Protein AF-A0A2D7ZUM5-F1 (afdb_monomer)

pLDDT: mean 84.5, std 18.59, range [39.97, 98.75]

Foldseek 3Di:
DDDDVVVVVVVVVVPPPPPDDDPPPPDDDDDDPPPDDPVVVQEQDWDKDWDDDPNDIWIKIKGQHNLADPVDDAAEAEFEDAAPDFLVRRCVVPVVNVVCNVPNHMYMYTGDDNSHDLPVDDDDPNVVVVGPVVVVVVVVD

Mean predicted aligned error: 13.1 Å

Structure (mmCIF, N/CA/C/O backbone):
data_AF-A0A2D7ZUM5-F1
#
_entry.id   AF-A0A2D7ZUM5-F1
#
loop_
_atom_site.group_PDB
_atom_site.id
_atom_site.type_symbol
_atom_site.label_atom_id
_atom_site.label_alt_id
_atom_site.label_comp_id
_atom_site.label_asym_id
_atom_site.label_entity_id
_atom_site.label_seq_id
_atom_site.pdbx_PDB_ins_code
_atom_site.Cartn_x
_atom_site.Cartn_y
_atom_site.Cartn_z
_atom_site.occupancy
_atom_site.B_iso_or_equiv
_atom_site.auth_seq_id
_atom_site.auth_comp_id
_atom_site.auth_asym_id
_atom_site.auth_atom_id
_atom_site.pdbx_PDB_model_num
ATOM 1 N N . MET A 1 1 ? 68.366 -6.867 21.157 1.00 50.53 1 MET A N 1
ATOM 2 C CA . MET A 1 1 ? 67.449 -7.246 20.058 1.00 50.53 1 MET A CA 1
ATOM 3 C C . MET A 1 1 ? 66.680 -5.996 19.664 1.00 50.53 1 MET A C 1
ATOM 5 O O . MET A 1 1 ? 66.014 -5.425 20.512 1.00 50.53 1 MET A O 1
ATOM 9 N N . ARG A 1 2 ? 66.899 -5.481 18.448 1.00 56.19 2 ARG A N 1
ATOM 10 C CA . ARG A 1 2 ? 66.310 -4.224 17.960 1.00 56.19 2 ARG A CA 1
ATOM 11 C C . ARG A 1 2 ? 64.978 -4.545 17.286 1.00 56.19 2 ARG A C 1
ATOM 13 O O . ARG A 1 2 ? 64.970 -5.223 16.265 1.00 56.19 2 ARG A O 1
ATOM 20 N N . THR A 1 3 ? 63.872 -4.108 17.873 1.00 55.81 3 THR A N 1
ATOM 21 C CA . THR A 1 3 ? 62.535 -4.254 17.289 1.00 55.81 3 THR A CA 1
ATOM 22 C C . THR A 1 3 ? 62.379 -3.280 16.123 1.00 55.81 3 THR A C 1
ATOM 24 O O . THR A 1 3 ? 62.614 -2.083 16.273 1.00 55.81 3 THR A O 1
ATOM 27 N N . SER A 1 4 ? 62.031 -3.806 14.949 1.00 58.97 4 SER A N 1
ATOM 28 C CA . SER A 1 4 ? 61.852 -3.028 13.718 1.00 58.97 4 SER A CA 1
ATOM 29 C C . SER A 1 4 ? 60.532 -2.236 13.766 1.00 58.97 4 SER A C 1
ATOM 31 O O . SER A 1 4 ? 59.532 -2.792 14.231 1.00 58.97 4 SER A O 1
ATOM 33 N N . PRO A 1 5 ? 60.470 -0.979 13.280 1.00 57.31 5 PRO A N 1
ATOM 34 C CA . PRO A 1 5 ? 59.270 -0.130 13.353 1.00 57.31 5 PRO A CA 1
ATOM 35 C C . PRO A 1 5 ? 58.028 -0.736 12.668 1.00 57.31 5 PRO A C 1
ATOM 37 O O . PRO A 1 5 ? 56.901 -0.436 13.058 1.00 57.31 5 PRO A O 1
ATOM 40 N N . ALA A 1 6 ? 58.220 -1.660 11.720 1.00 57.62 6 ALA A N 1
ATOM 41 C CA . ALA A 1 6 ? 57.140 -2.406 11.067 1.00 57.62 6 ALA A CA 1
ATOM 42 C C . ALA A 1 6 ? 56.411 -3.394 12.005 1.00 57.62 6 ALA A C 1
ATOM 44 O O . ALA A 1 6 ? 55.208 -3.615 11.864 1.00 57.62 6 ALA A O 1
ATOM 45 N N . VAL A 1 7 ? 57.112 -3.951 13.002 1.00 58.19 7 VAL A N 1
ATOM 46 C CA . VAL A 1 7 ? 56.513 -4.855 14.004 1.00 58.19 7 VAL A CA 1
ATOM 47 C C . VAL A 1 7 ? 55.636 -4.061 14.974 1.00 58.19 7 VAL A C 1
ATOM 49 O O . VAL A 1 7 ? 54.566 -4.521 15.359 1.00 58.19 7 VAL A O 1
ATOM 52 N N . PHE A 1 8 ? 56.047 -2.834 15.305 1.00 57.44 8 PHE A N 1
ATOM 53 C CA . PHE A 1 8 ? 55.290 -1.941 16.185 1.00 57.44 8 PHE A CA 1
ATOM 54 C C . PHE A 1 8 ? 53.990 -1.445 15.529 1.00 57.44 8 PHE A C 1
ATOM 56 O O . PHE A 1 8 ? 52.953 -1.410 16.184 1.00 57.44 8 PHE A O 1
ATOM 63 N N . CYS A 1 9 ? 54.011 -1.142 14.224 1.00 53.84 9 CYS A N 1
ATOM 64 C CA . CYS A 1 9 ? 52.798 -0.766 13.484 1.00 53.84 9 CYS A CA 1
ATOM 65 C C . CYS A 1 9 ? 51.806 -1.929 13.326 1.00 53.84 9 CYS A C 1
ATOM 67 O O . CYS A 1 9 ? 50.600 -1.710 13.373 1.00 5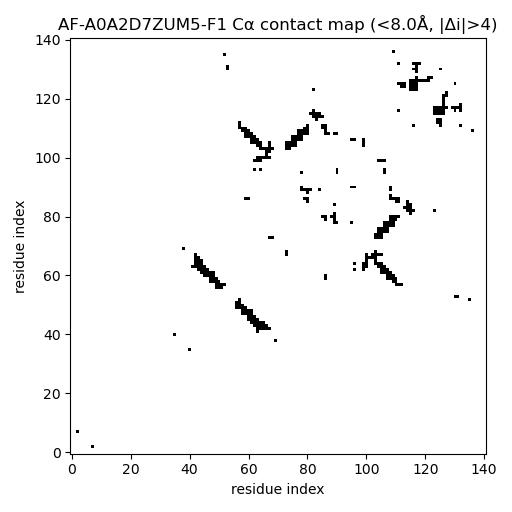3.84 9 CYS A O 1
ATOM 69 N N . SER A 1 10 ? 52.296 -3.165 13.190 1.00 56.03 10 SER A N 1
ATOM 70 C CA . SER A 1 10 ? 51.428 -4.344 13.031 1.00 56.03 10 SER A CA 1
ATOM 71 C C . SER A 1 10 ? 50.693 -4.723 14.327 1.00 56.03 10 SER A C 1
ATOM 73 O O . SER A 1 10 ? 49.582 -5.239 14.271 1.00 56.03 10 SER A O 1
ATOM 75 N N . LEU A 1 11 ? 51.272 -4.425 15.498 1.00 56.69 11 LEU A N 1
ATOM 76 C CA . LEU A 1 11 ? 50.638 -4.638 16.810 1.00 56.69 11 LEU A CA 1
ATOM 77 C C . LEU A 1 11 ? 49.586 -3.568 17.156 1.00 56.69 11 LEU A C 1
ATOM 79 O O . LEU A 1 11 ? 48.630 -3.870 17.863 1.00 56.69 11 LEU A O 1
ATOM 83 N N . LEU A 1 12 ? 49.728 -2.342 16.639 1.00 56.94 12 LEU A N 1
ATOM 84 C CA . LEU A 1 12 ? 48.775 -1.241 16.850 1.00 56.94 12 LEU A CA 1
ATOM 85 C C . LEU A 1 12 ? 47.477 -1.389 16.040 1.00 56.94 12 LEU A C 1
ATOM 87 O O . LEU A 1 12 ? 46.442 -0.879 16.454 1.00 56.94 12 LEU A O 1
ATOM 91 N N . LEU A 1 13 ? 47.509 -2.103 14.912 1.00 57.84 13 LEU A N 1
ATOM 92 C CA . LEU A 1 13 ? 46.326 -2.332 14.072 1.00 57.84 13 LEU A CA 1
ATOM 93 C C . LEU A 1 13 ? 45.446 -3.496 14.562 1.00 57.84 13 LEU A C 1
ATOM 95 O O . LEU A 1 13 ? 44.303 -3.610 14.133 1.00 57.84 13 LEU A O 1
ATOM 99 N N . LEU A 1 14 ? 45.941 -4.333 15.482 1.00 56.81 14 LEU A N 1
ATOM 100 C CA . LEU A 1 14 ? 45.185 -5.464 16.035 1.00 56.81 14 LEU A CA 1
ATOM 101 C C . LEU A 1 14 ? 44.376 -5.121 17.300 1.00 56.81 14 LEU A C 1
ATOM 103 O O . LEU A 1 14 ? 43.593 -5.949 17.754 1.00 56.81 14 LEU A O 1
ATOM 107 N N . SER A 1 15 ? 44.545 -3.931 17.885 1.00 57.78 15 SER A N 1
ATOM 108 C CA . SER A 1 15 ? 43.876 -3.540 19.139 1.00 57.78 15 SER A CA 1
ATOM 109 C C . SER A 1 15 ? 42.588 -2.730 18.947 1.00 57.78 15 SER A C 1
ATOM 111 O O . SER A 1 15 ? 41.932 -2.394 19.930 1.00 57.78 15 SER A O 1
ATOM 113 N N . MET A 1 16 ? 42.195 -2.431 17.704 1.00 60.28 16 MET A N 1
ATOM 114 C CA . MET A 1 16 ? 41.010 -1.610 17.404 1.00 60.28 16 MET A CA 1
ATOM 115 C C . MET A 1 16 ? 39.709 -2.405 17.203 1.00 60.28 16 MET A C 1
ATOM 117 O O . MET A 1 16 ? 38.664 -1.801 16.992 1.00 60.28 16 MET A O 1
ATOM 121 N N . THR A 1 17 ? 39.720 -3.736 17.309 1.00 62.38 17 THR A N 1
ATOM 122 C CA . THR A 1 17 ? 38.518 -4.569 17.090 1.00 62.38 17 THR A CA 1
ATOM 123 C C . THR A 1 17 ? 37.762 -4.949 18.368 1.00 62.38 17 THR A C 1
ATOM 125 O O . THR A 1 17 ? 36.866 -5.784 18.316 1.00 62.38 17 THR A O 1
ATOM 128 N N . LEU A 1 18 ? 38.074 -4.337 19.516 1.00 62.25 18 LEU A N 1
ATOM 129 C CA . LEU A 1 18 ? 37.433 -4.646 20.807 1.00 62.25 18 LEU A CA 1
ATOM 130 C C . LEU A 1 18 ? 36.795 -3.426 21.496 1.00 62.25 18 LEU A C 1
ATOM 132 O O . LEU A 1 18 ? 36.694 -3.391 22.718 1.00 62.25 18 LEU A O 1
ATOM 136 N N . SER A 1 19 ? 36.293 -2.446 20.736 1.00 66.12 19 SER A N 1
ATOM 137 C CA . SER A 1 19 ? 35.227 -1.568 21.256 1.00 66.12 19 SER A CA 1
ATOM 138 C C . SER A 1 19 ? 33.879 -2.274 21.121 1.00 66.12 19 SER A C 1
ATOM 140 O O . SER A 1 19 ? 33.080 -1.963 20.245 1.00 66.12 19 SER A O 1
ATOM 142 N N . GLY A 1 20 ? 33.659 -3.278 21.971 1.00 62.34 20 GLY A N 1
ATOM 143 C CA . GLY A 1 20 ? 32.319 -3.784 22.244 1.00 62.34 20 GLY A CA 1
ATOM 144 C C . GLY A 1 20 ? 31.602 -2.799 23.162 1.00 62.34 20 GLY A C 1
ATOM 145 O O . GLY A 1 20 ? 32.133 -2.442 24.214 1.00 62.34 20 GLY A O 1
ATOM 146 N N . CYS A 1 21 ? 30.421 -2.335 22.761 1.00 68.44 21 CYS A N 1
ATOM 147 C CA . CYS A 1 21 ? 29.565 -1.514 23.608 1.00 68.44 21 CYS A CA 1
ATOM 148 C C . CYS A 1 21 ? 29.188 -2.284 24.884 1.00 68.44 21 CYS A C 1
ATOM 150 O O . CYS A 1 21 ? 28.670 -3.397 24.813 1.00 68.44 21 CYS A O 1
ATOM 152 N N . VAL A 1 22 ? 29.409 -1.678 26.051 1.00 62.91 22 VAL A N 1
ATOM 153 C CA . VAL A 1 22 ? 28.662 -2.028 27.264 1.00 62.91 22 VAL A CA 1
ATOM 154 C C . VAL A 1 22 ? 27.275 -1.417 27.094 1.00 62.91 22 VAL A C 1
ATOM 156 O O . VAL A 1 22 ? 27.127 -0.199 27.162 1.00 62.91 22 VAL A O 1
ATOM 159 N N . SER A 1 23 ? 26.266 -2.248 26.832 1.00 52.62 23 SER A N 1
ATOM 160 C CA . SER A 1 23 ? 24.875 -1.851 27.044 1.00 52.62 23 SER A CA 1
ATOM 161 C C . SER A 1 23 ? 24.661 -1.772 28.547 1.00 52.62 23 SER A C 1
ATOM 163 O O . SER A 1 23 ? 24.647 -2.786 29.244 1.00 52.62 23 SER A O 1
ATOM 165 N N . GLN A 1 24 ? 24.590 -0.549 29.051 1.00 49.00 24 GLN A N 1
ATOM 166 C CA . GLN A 1 24 ? 24.202 -0.272 30.417 1.00 49.00 24 GLN A CA 1
ATOM 167 C C . GLN A 1 24 ? 22.675 -0.391 30.465 1.00 49.00 24 GLN A C 1
ATOM 169 O O . GLN A 1 24 ? 21.970 0.440 29.896 1.00 49.00 24 GLN A O 1
ATOM 174 N N . ASP A 1 25 ? 22.181 -1.471 31.070 1.00 53.66 25 ASP A N 1
ATOM 175 C CA . ASP A 1 25 ? 20.781 -1.595 31.474 1.00 53.66 25 ASP A CA 1
ATOM 176 C C . ASP A 1 25 ? 20.561 -0.623 32.640 1.00 53.66 25 ASP A C 1
ATOM 178 O O . ASP A 1 25 ? 20.673 -0.967 33.817 1.00 53.66 25 ASP A O 1
ATOM 182 N N . GLU A 1 26 ? 20.369 0.651 32.305 1.00 50.59 26 GLU A N 1
ATOM 183 C CA . GLU A 1 26 ? 19.870 1.642 33.246 1.00 50.59 26 GLU A CA 1
ATOM 184 C C . GLU A 1 26 ? 18.389 1.336 33.455 1.00 50.59 26 GLU A C 1
ATOM 186 O O . GLU A 1 26 ? 17.514 1.822 32.737 1.00 50.59 26 GLU A O 1
ATOM 191 N N . GLY A 1 27 ? 18.127 0.472 34.437 1.00 52.38 27 GLY A N 1
ATOM 192 C CA . GLY A 1 27 ? 16.794 0.212 34.946 1.00 52.38 27 GLY A CA 1
ATOM 193 C C . GLY A 1 27 ? 16.097 1.525 35.293 1.00 52.38 27 GLY A C 1
ATOM 194 O O . GLY A 1 27 ? 16.435 2.190 36.275 1.00 52.38 27 GLY A O 1
ATOM 195 N N . LEU A 1 28 ? 15.101 1.890 34.486 1.00 42.16 28 LEU A N 1
ATOM 196 C CA . LEU A 1 28 ? 14.143 2.927 34.836 1.00 42.16 28 LEU A CA 1
ATOM 197 C C . LEU A 1 28 ? 13.082 2.348 35.786 1.00 42.16 28 LEU A C 1
ATOM 199 O O . LEU A 1 28 ? 12.675 1.191 35.651 1.00 42.16 28 LEU A O 1
ATOM 203 N N . PRO A 1 29 ? 12.650 3.133 36.786 1.00 51.19 29 PRO A N 1
ATOM 204 C CA . PRO A 1 29 ? 11.873 2.634 37.904 1.00 51.19 29 PRO A CA 1
ATOM 205 C C . PRO A 1 29 ? 10.408 2.431 37.518 1.00 51.19 29 PRO A C 1
ATOM 207 O O . PRO A 1 29 ? 9.768 3.338 36.996 1.00 51.19 29 PRO A O 1
ATOM 210 N N . GLY A 1 30 ? 9.878 1.257 37.870 1.00 50.97 30 GLY A N 1
ATOM 211 C CA . GLY A 1 30 ? 8.477 1.036 38.236 1.00 50.97 30 GLY A CA 1
ATOM 212 C C . GLY A 1 30 ? 7.422 1.733 37.375 1.00 50.97 30 GLY A C 1
ATOM 213 O O . GLY A 1 30 ? 6.821 2.710 37.811 1.00 50.97 30 GLY A O 1
ATOM 214 N N . GLY A 1 31 ? 7.130 1.163 36.209 1.00 43.50 31 GLY A N 1
ATOM 215 C CA . GLY A 1 31 ? 5.849 1.325 35.527 1.00 43.50 31 GLY A CA 1
ATOM 216 C C . GLY A 1 31 ? 5.078 0.018 35.659 1.00 43.50 31 GLY A C 1
ATOM 217 O O . GLY A 1 31 ? 5.577 -1.030 35.269 1.00 43.50 31 GLY A O 1
ATOM 218 N N . THR A 1 32 ? 3.911 0.078 36.288 1.00 39.97 32 THR A N 1
ATOM 219 C CA . THR A 1 32 ? 2.933 -1.003 36.463 1.00 39.97 32 THR A CA 1
ATOM 220 C C . THR A 1 32 ? 2.912 -2.012 35.316 1.00 39.97 32 THR A C 1
ATOM 222 O O . THR A 1 32 ? 2.647 -1.640 34.177 1.00 39.97 32 THR A O 1
ATOM 225 N N . THR A 1 33 ? 3.112 -3.292 35.636 1.00 46.19 33 THR A N 1
ATOM 226 C CA . THR A 1 33 ? 2.740 -4.428 34.785 1.00 46.19 33 THR A CA 1
ATOM 227 C C . THR A 1 33 ? 1.224 -4.417 34.586 1.00 46.19 33 THR A C 1
ATOM 229 O O . THR A 1 33 ? 0.480 -5.059 35.327 1.00 46.19 33 THR A O 1
ATOM 232 N N . GLY A 1 34 ? 0.760 -3.616 33.634 1.00 52.50 34 GLY A N 1
ATOM 233 C CA . GLY A 1 34 ? -0.448 -3.924 32.896 1.00 52.50 34 GLY A CA 1
ATOM 234 C C . GLY A 1 34 ? -0.031 -4.917 31.827 1.00 52.50 34 GLY A C 1
ATOM 235 O O . GLY A 1 34 ? 0.644 -4.539 30.875 1.00 52.50 34 GLY A O 1
ATOM 236 N N . GLU A 1 35 ? -0.368 -6.189 32.010 1.00 50.88 35 GLU A N 1
ATOM 237 C CA . GLU A 1 35 ? -0.504 -7.100 30.877 1.00 50.88 35 GLU A CA 1
ATOM 238 C C . GLU A 1 35 ? -1.691 -6.575 30.061 1.00 50.88 35 GLU A C 1
ATOM 240 O O . GLU A 1 35 ? -2.827 -6.999 30.266 1.00 50.88 35 GLU A O 1
ATOM 245 N N . GLY A 1 36 ? -1.446 -5.563 29.221 1.00 55.91 36 GLY A N 1
ATOM 246 C CA . GLY A 1 36 ? -2.390 -5.184 28.178 1.00 55.91 36 GLY A CA 1
ATOM 247 C C . GLY A 1 36 ? -2.643 -6.429 27.341 1.00 55.91 36 GLY A C 1
ATOM 248 O O . GLY A 1 36 ? -1.699 -7.155 27.007 1.00 55.91 36 GLY A O 1
ATOM 249 N N . SER A 1 37 ? -3.912 -6.741 27.084 1.00 67.12 37 SER A N 1
ATOM 250 C CA . SER A 1 37 ? -4.258 -7.831 26.178 1.00 67.12 37 SER A CA 1
ATOM 251 C C . SER A 1 37 ? -3.539 -7.612 24.851 1.00 67.12 37 SER A C 1
ATOM 253 O O . SER A 1 37 ? -3.323 -6.474 24.445 1.00 67.12 37 SER A O 1
ATOM 255 N N . VAL A 1 38 ? -3.164 -8.698 24.171 1.00 66.19 38 VAL A N 1
ATOM 256 C CA . VAL A 1 38 ? -2.533 -8.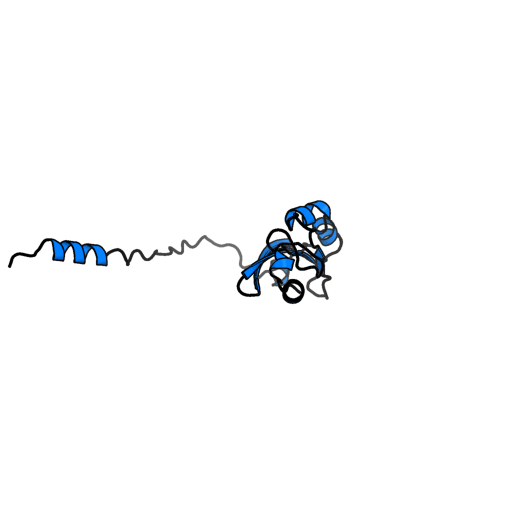638 22.839 1.00 66.19 38 VAL A CA 1
ATOM 257 C C . VAL A 1 38 ? -3.314 -7.699 21.908 1.00 66.19 38 VAL A C 1
ATOM 259 O O . VAL A 1 38 ? -2.710 -6.959 21.146 1.00 66.19 38 VAL A O 1
ATOM 262 N N . ASP A 1 39 ? -4.634 -7.648 22.070 1.00 63.59 39 ASP A N 1
ATOM 263 C CA . ASP A 1 39 ? -5.537 -6.758 21.344 1.00 63.59 39 ASP A CA 1
ATOM 264 C C . ASP A 1 39 ? -5.235 -5.257 21.552 1.00 63.59 39 ASP A C 1
ATOM 266 O O . ASP A 1 39 ? -5.194 -4.507 20.582 1.00 63.59 39 ASP A O 1
ATOM 270 N N . GLU A 1 40 ? -4.889 -4.818 22.770 1.00 67.81 40 GLU A N 1
ATOM 271 C CA . GLU A 1 40 ? -4.530 -3.412 23.043 1.00 67.81 40 GLU A CA 1
ATOM 272 C C . GLU A 1 40 ? -3.203 -3.000 22.381 1.00 67.81 40 GLU A C 1
ATOM 274 O O . GLU A 1 40 ? -2.923 -1.812 22.239 1.00 67.81 40 GLU A O 1
ATOM 279 N N . VAL A 1 41 ? -2.367 -3.966 21.981 1.00 77.44 41 VAL A N 1
ATOM 280 C CA . VAL A 1 41 ? -1.094 -3.695 21.293 1.00 77.44 41 VAL A CA 1
ATOM 281 C C . VAL A 1 41 ? -1.315 -3.388 19.813 1.00 77.44 41 VAL A C 1
ATOM 283 O O . VAL A 1 41 ? -0.513 -2.665 19.226 1.00 77.44 41 VAL A O 1
ATOM 286 N N . PHE A 1 42 ? -2.375 -3.929 19.209 1.00 81.88 42 PHE A N 1
ATOM 287 C CA . PHE A 1 42 ? -2.634 -3.800 17.775 1.00 81.88 42 PHE A CA 1
ATOM 288 C C . PHE A 1 42 ? -3.589 -2.652 17.421 1.00 81.88 42 PHE A C 1
ATOM 290 O O . PHE A 1 42 ? -3.568 -2.187 16.285 1.00 81.88 42 PHE A O 1
ATOM 297 N N . GLU A 1 43 ? -4.393 -2.165 18.364 1.00 91.44 43 GLU A N 1
ATOM 298 C CA . GLU A 1 43 ? -5.310 -1.040 18.151 1.00 91.44 43 GLU A CA 1
ATOM 299 C C . GLU A 1 43 ? -4.581 0.310 18.016 1.00 91.44 43 GLU A C 1
ATOM 301 O O . GLU A 1 43 ? -3.687 0.651 18.792 1.00 91.44 43 GLU A O 1
ATOM 306 N N . GLY A 1 44 ? -5.015 1.137 17.059 1.00 93.94 44 GLY A N 1
ATOM 307 C CA . GLY A 1 44 ? -4.506 2.502 16.884 1.00 93.94 44 GLY A CA 1
ATOM 308 C C . GLY A 1 44 ? -3.068 2.595 16.370 1.00 93.94 44 GLY A C 1
ATOM 309 O O . GLY A 1 44 ? -2.396 3.594 16.646 1.00 93.94 44 GLY A O 1
ATOM 310 N N . LEU A 1 45 ? -2.591 1.565 15.671 1.00 96.50 45 LEU A N 1
ATOM 311 C CA . LEU A 1 45 ? -1.266 1.541 15.065 1.00 96.50 45 LEU A CA 1
ATOM 312 C C . LEU A 1 45 ? -1.254 2.238 13.700 1.00 96.50 45 LEU A C 1
ATOM 314 O O . LEU A 1 45 ? -2.150 2.059 12.880 1.00 96.50 45 LEU A O 1
ATOM 318 N N . ASP A 1 46 ? -0.178 2.975 13.442 1.00 97.38 46 ASP A N 1
ATOM 319 C CA . ASP A 1 46 ? 0.132 3.591 12.151 1.00 97.38 46 ASP A CA 1
ATOM 320 C C . ASP A 1 46 ? 1.632 3.431 11.905 1.00 97.38 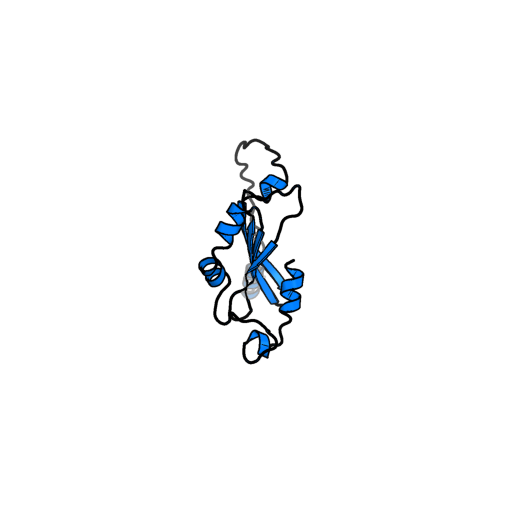46 ASP A C 1
ATOM 322 O O . ASP A 1 46 ? 2.456 3.979 12.646 1.00 97.38 46 ASP A O 1
ATOM 326 N N . TYR A 1 47 ? 1.997 2.591 10.941 1.00 97.56 47 TYR A N 1
ATOM 327 C CA . TYR A 1 47 ? 3.387 2.210 10.722 1.00 97.56 47 TYR A CA 1
ATOM 328 C C . TYR A 1 47 ? 3.666 1.833 9.271 1.00 97.56 47 TYR A C 1
ATOM 330 O O . TYR A 1 47 ? 2.765 1.580 8.472 1.00 97.56 47 TYR A O 1
ATOM 338 N N . VAL A 1 48 ? 4.955 1.800 8.936 1.00 98.50 48 VAL A N 1
ATOM 339 C CA . VAL A 1 48 ? 5.442 1.264 7.666 1.00 98.50 48 VAL A CA 1
ATOM 340 C C . VAL A 1 48 ? 5.946 -0.144 7.916 1.00 98.50 48 VAL A C 1
ATOM 342 O O . VAL A 1 48 ? 6.789 -0.346 8.789 1.00 98.50 48 VAL A O 1
ATOM 345 N N . GLU A 1 49 ? 5.445 -1.092 7.139 1.00 98.12 49 GLU A N 1
ATOM 346 C CA . GLU A 1 49 ? 5.936 -2.464 7.113 1.00 98.12 49 GLU A CA 1
ATOM 347 C C . GLU A 1 49 ? 6.715 -2.693 5.819 1.00 98.12 49 GLU A C 1
ATOM 349 O O . GLU A 1 49 ? 6.393 -2.098 4.786 1.00 98.12 49 GLU A O 1
ATOM 354 N N . CYS A 1 50 ? 7.748 -3.532 5.880 1.00 98.44 50 CYS A N 1
ATOM 355 C CA . CYS A 1 50 ? 8.573 -3.859 4.726 1.00 98.44 50 CYS A CA 1
ATOM 356 C C . CYS A 1 50 ? 8.899 -5.350 4.698 1.00 98.44 50 CYS A C 1
ATOM 358 O O . CYS A 1 50 ? 9.222 -5.958 5.717 1.00 98.44 50 CYS A O 1
ATOM 360 N N . MET A 1 51 ? 8.915 -5.932 3.503 1.00 98.06 51 MET A N 1
ATOM 361 C CA . MET A 1 51 ? 9.353 -7.308 3.290 1.00 98.06 51 MET A CA 1
ATOM 362 C C . MET A 1 51 ? 10.261 -7.425 2.073 1.00 98.06 51 MET A C 1
ATOM 364 O O . MET A 1 51 ? 10.207 -6.608 1.155 1.00 98.06 51 MET A O 1
ATOM 368 N N . ASN A 1 52 ? 11.063 -8.487 2.034 1.00 98.38 52 ASN A N 1
ATOM 369 C CA . ASN A 1 52 ? 11.741 -8.876 0.804 1.00 98.38 52 ASN A CA 1
ATOM 370 C C . ASN A 1 52 ? 10.773 -9.642 -0.101 1.00 98.38 52 ASN A C 1
ATOM 372 O O . ASN A 1 52 ? 10.303 -10.712 0.277 1.00 98.38 52 ASN A O 1
ATOM 376 N N . HIS A 1 53 ? 10.566 -9.132 -1.310 1.00 97.88 53 HIS A N 1
ATOM 377 C CA . HIS A 1 53 ? 9.826 -9.766 -2.398 1.00 97.88 53 HIS A CA 1
ATOM 378 C C . HIS A 1 53 ? 10.693 -9.728 -3.655 1.00 97.88 53 HIS A C 1
ATOM 380 O O . HIS A 1 53 ? 11.164 -8.663 -4.045 1.00 97.88 53 HIS A O 1
ATOM 386 N N . GLU A 1 54 ? 10.952 -10.882 -4.270 1.00 96.62 54 GLU A N 1
ATOM 387 C CA . GLU A 1 54 ? 11.854 -10.995 -5.435 1.00 96.62 54 GLU A CA 1
ATOM 388 C C . GLU A 1 54 ? 13.242 -10.359 -5.209 1.00 96.62 54 GLU A C 1
ATOM 390 O O . GLU A 1 54 ? 13.762 -9.636 -6.054 1.00 96.62 54 GLU A O 1
ATOM 395 N N . GLU A 1 55 ? 13.844 -10.630 -4.042 1.00 96.56 55 GLU A N 1
ATOM 396 C CA . GLU A 1 55 ? 15.158 -10.093 -3.630 1.00 96.56 55 GLU A CA 1
ATOM 397 C C . GLU A 1 55 ? 15.203 -8.554 -3.515 1.00 96.56 55 GLU A C 1
ATOM 399 O O . GLU A 1 55 ? 16.279 -7.957 -3.445 1.00 96.56 55 GLU A O 1
ATOM 404 N N . MET A 1 56 ? 14.035 -7.912 -3.455 1.00 96.81 56 MET A N 1
ATOM 405 C CA . MET A 1 56 ? 13.871 -6.472 -3.318 1.00 96.81 56 MET A CA 1
ATOM 406 C C . MET A 1 56 ? 13.049 -6.146 -2.073 1.00 96.81 56 MET A C 1
ATOM 408 O O . MET A 1 56 ? 12.011 -6.755 -1.829 1.00 96.81 56 MET A O 1
ATOM 412 N N . GLU A 1 57 ? 13.481 -5.151 -1.303 1.00 98.12 57 GLU A N 1
ATOM 413 C CA . GLU A 1 57 ? 12.678 -4.624 -0.201 1.00 98.12 57 GLU A CA 1
ATOM 414 C C . GLU A 1 57 ? 11.474 -3.850 -0.758 1.00 98.12 57 GLU A C 1
ATOM 416 O O . GLU A 1 57 ? 11.620 -2.951 -1.591 1.00 98.12 57 GLU A O 1
ATOM 421 N N . ARG A 1 58 ? 10.273 -4.223 -0.316 1.00 98.44 58 ARG A N 1
ATOM 422 C CA . ARG A 1 58 ? 8.993 -3.622 -0.695 1.00 98.44 58 ARG A CA 1
ATOM 423 C C . ARG A 1 58 ? 8.259 -3.222 0.573 1.00 98.44 58 ARG A C 1
ATOM 425 O O . ARG A 1 58 ? 8.168 -4.028 1.492 1.00 98.44 58 ARG A O 1
ATOM 432 N N . CYS A 1 59 ? 7.741 -1.998 0.605 1.00 98.69 59 CYS A N 1
ATOM 433 C CA . CYS A 1 59 ? 7.137 -1.418 1.800 1.00 98.69 59 CYS A CA 1
ATOM 434 C C . CYS A 1 59 ? 5.711 -0.922 1.548 1.00 98.69 59 CYS A C 1
ATOM 436 O O . CYS A 1 59 ? 5.324 -0.647 0.408 1.00 98.69 59 CYS A O 1
ATOM 438 N N . TRP A 1 60 ? 4.941 -0.788 2.623 1.00 98.75 60 TRP A N 1
ATOM 439 C CA . TRP A 1 60 ? 3.582 -0.252 2.614 1.00 98.75 60 TRP A CA 1
ATOM 440 C C . TRP A 1 60 ? 3.250 0.423 3.943 1.00 98.75 60 TRP A C 1
ATOM 442 O O . TRP A 1 60 ? 3.821 0.092 4.980 1.00 98.75 60 TRP A O 1
ATOM 452 N N . ASN A 1 61 ? 2.321 1.379 3.925 1.00 98.44 61 ASN A N 1
ATOM 453 C CA . ASN A 1 61 ? 1.728 1.902 5.158 1.00 98.44 61 ASN A CA 1
ATOM 454 C C . ASN A 1 61 ? 0.616 0.968 5.635 1.00 98.44 61 ASN A C 1
ATOM 456 O O . ASN A 1 61 ? -0.166 0.481 4.819 1.00 98.44 61 ASN A O 1
ATOM 460 N N . VAL A 1 62 ? 0.525 0.771 6.946 1.00 98.19 62 VAL A N 1
ATOM 461 C CA . VAL A 1 62 ? -0.549 0.047 7.625 1.00 98.19 62 VAL A CA 1
ATOM 462 C C . VAL A 1 62 ? -1.185 0.983 8.639 1.00 98.19 62 VAL A C 1
ATOM 464 O O . VAL A 1 62 ? -0.488 1.550 9.479 1.00 98.19 62 VAL A O 1
ATOM 467 N N . PHE A 1 63 ? -2.508 1.101 8.585 1.00 98.25 63 PHE A N 1
ATOM 468 C CA . PHE A 1 63 ? -3.300 1.784 9.596 1.00 98.25 63 PHE A CA 1
ATOM 469 C C . PHE A 1 63 ? -4.310 0.820 10.218 1.00 98.25 63 PHE A C 1
ATOM 471 O O . PHE A 1 63 ? -5.202 0.303 9.538 1.00 98.25 63 PHE A O 1
ATOM 478 N N . VAL A 1 64 ? -4.165 0.596 11.523 1.00 97.62 64 VAL A N 1
ATOM 479 C CA . VAL A 1 64 ? -5.105 -0.161 12.347 1.00 97.62 64 VAL A CA 1
ATOM 480 C C . VAL A 1 64 ? -5.858 0.836 13.227 1.00 97.62 64 VAL A C 1
ATOM 482 O O . VAL A 1 64 ? -5.246 1.434 14.114 1.00 97.62 64 VAL A O 1
ATOM 485 N N . PRO A 1 65 ? -7.169 1.044 13.021 1.00 97.19 65 PRO A N 1
ATOM 486 C CA . PRO A 1 65 ? -7.913 2.038 13.782 1.00 97.19 65 PRO A CA 1
ATOM 487 C C . PRO A 1 65 ? -8.083 1.609 15.239 1.00 97.19 65 PRO A C 1
ATOM 489 O O . PRO A 1 65 ? -7.985 0.428 15.568 1.00 97.19 65 PRO A O 1
ATOM 492 N N . LYS A 1 66 ? -8.401 2.545 16.132 1.00 96.19 66 LYS A N 1
ATOM 493 C CA . LYS A 1 66 ? -8.709 2.213 17.539 1.00 96.19 66 LYS A CA 1
ATOM 494 C C . LYS A 1 66 ? -10.081 1.570 17.700 1.00 96.19 66 LYS A C 1
ATOM 496 O O . LYS A 1 66 ? -10.384 0.994 18.736 1.00 96.19 66 LYS A O 1
ATOM 501 N N . THR A 1 67 ? -10.934 1.712 16.694 1.00 95.62 67 THR A N 1
ATOM 502 C CA . THR A 1 67 ? -12.284 1.142 16.659 1.00 95.62 67 THR A CA 1
ATOM 503 C C . THR A 1 67 ? -12.334 -0.286 16.118 1.00 95.62 67 THR A C 1
ATOM 505 O O . THR A 1 67 ? -13.424 -0.864 16.061 1.00 95.62 67 THR A O 1
ATOM 508 N N . VAL A 1 68 ? -11.198 -0.865 15.704 1.00 96.00 68 VAL A N 1
ATOM 509 C CA . VAL A 1 68 ? -11.158 -2.244 15.206 1.00 96.00 68 VAL A CA 1
ATOM 510 C C . VAL A 1 68 ? -11.632 -3.219 16.288 1.00 96.00 68 VAL A C 1
ATOM 512 O O . VAL A 1 68 ? -11.286 -3.097 17.457 1.00 96.00 68 VAL A O 1
ATOM 515 N N . ASN A 1 69 ? -12.427 -4.215 15.899 1.00 94.12 69 ASN A N 1
ATOM 516 C CA . ASN A 1 69 ? -12.821 -5.301 16.792 1.00 94.12 69 ASN A CA 1
ATOM 517 C C . ASN A 1 69 ? -12.016 -6.563 16.468 1.00 94.12 69 ASN A C 1
ATOM 519 O O . ASN A 1 69 ? -12.425 -7.360 15.624 1.00 94.12 69 ASN A O 1
ATOM 5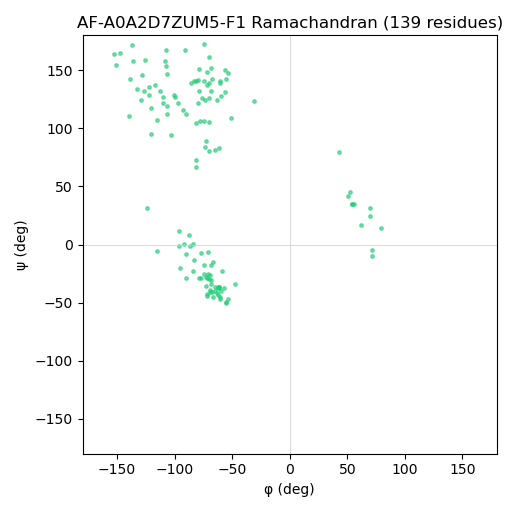23 N N . LEU A 1 70 ? -10.907 -6.769 17.179 1.00 90.44 70 LEU A N 1
ATOM 524 C CA . LEU A 1 70 ? -10.005 -7.912 16.974 1.00 90.44 70 LEU A CA 1
ATOM 525 C C . LEU A 1 70 ? -10.590 -9.263 17.428 1.00 90.44 70 LEU A C 1
ATOM 527 O O . LEU A 1 70 ? -10.012 -10.313 17.164 1.00 90.44 70 LEU A O 1
ATOM 531 N N . SER A 1 71 ? -11.765 -9.268 18.068 1.00 91.50 71 SER A N 1
ATOM 532 C CA . SER A 1 71 ? -12.490 -10.500 18.416 1.00 91.50 71 SER A CA 1
ATOM 533 C C . SER A 1 71 ? -13.354 -11.055 17.269 1.00 91.50 71 SER A C 1
ATOM 535 O O . SER A 1 71 ? -14.051 -12.054 17.462 1.00 91.50 71 SER A O 1
ATOM 537 N N . ALA A 1 72 ? -13.362 -10.409 16.099 1.00 91.25 72 ALA A N 1
ATOM 538 C CA . ALA A 1 72 ? -14.121 -10.809 14.914 1.00 91.25 72 ALA A CA 1
ATOM 539 C C . ALA A 1 72 ? -13.273 -10.679 13.637 1.00 91.25 72 ALA A C 1
ATOM 541 O O . ALA A 1 72 ? -12.179 -10.124 13.667 1.00 91.25 72 ALA A O 1
ATOM 542 N N . ASP A 1 73 ? -13.787 -11.178 12.507 1.00 94.31 73 ASP A N 1
ATOM 543 C CA . ASP A 1 73 ? -13.145 -10.971 11.206 1.00 94.31 73 ASP A CA 1
ATOM 544 C C . ASP A 1 73 ? -13.127 -9.472 10.864 1.00 94.31 73 ASP A C 1
ATOM 546 O O . ASP A 1 73 ? -14.174 -8.816 10.828 1.00 94.31 73 ASP A O 1
ATOM 550 N N . VAL A 1 74 ? -11.933 -8.941 10.598 1.00 95.19 74 VAL A N 1
ATOM 551 C CA . VAL A 1 74 ? -11.705 -7.520 10.322 1.00 95.19 74 VAL A CA 1
ATOM 552 C C . VAL A 1 74 ? -11.578 -7.297 8.811 1.00 95.19 74 VAL A C 1
ATOM 554 O O . VAL A 1 74 ? -10.779 -7.978 8.164 1.00 95.19 74 VAL A O 1
ATOM 557 N N . PRO A 1 75 ? -12.332 -6.356 8.212 1.00 96.12 75 PRO A N 1
ATOM 558 C CA . PRO A 1 75 ? -12.158 -6.023 6.806 1.00 96.12 75 PRO A CA 1
ATOM 559 C C . PRO A 1 75 ? -10.829 -5.291 6.578 1.00 96.12 75 PRO A C 1
ATOM 561 O O . PRO A 1 75 ? -10.465 -4.398 7.343 1.00 96.12 75 PRO A O 1
ATOM 564 N N . LEU A 1 76 ? -10.149 -5.639 5.486 1.00 96.56 76 LEU A N 1
ATOM 565 C CA . LEU A 1 76 ? -8.929 -4.990 5.011 1.00 96.56 76 LEU A CA 1
ATOM 566 C C . LEU A 1 76 ? -9.206 -4.263 3.689 1.00 96.56 76 LEU A C 1
ATOM 568 O O . LEU A 1 76 ? -9.777 -4.849 2.765 1.00 96.56 76 LEU A O 1
ATOM 572 N N . VAL A 1 77 ? -8.768 -3.011 3.581 1.00 97.69 77 VAL A N 1
ATOM 573 C CA . VAL A 1 77 ? -8.769 -2.237 2.335 1.00 97.69 77 VAL A CA 1
ATOM 574 C C . VAL A 1 77 ? -7.333 -2.047 1.858 1.00 97.69 77 VAL A C 1
ATOM 576 O O . VAL A 1 77 ? -6.514 -1.463 2.560 1.00 97.69 77 VAL A O 1
ATOM 579 N N . LEU A 1 78 ? -7.047 -2.514 0.643 1.00 98.25 78 LEU A N 1
ATOM 580 C CA . LEU A 1 78 ? -5.824 -2.190 -0.091 1.00 98.25 78 LEU A CA 1
ATOM 581 C C . LEU A 1 78 ? -6.087 -0.979 -0.987 1.00 98.25 78 LEU A C 1
ATOM 583 O O . LEU A 1 78 ? -6.881 -1.069 -1.926 1.00 98.25 78 LEU A O 1
ATOM 587 N N . ASP A 1 79 ? -5.411 0.132 -0.716 1.00 98.38 79 ASP A N 1
ATOM 588 C CA . ASP A 1 79 ? -5.562 1.384 -1.451 1.00 98.38 79 ASP A CA 1
ATOM 589 C C . ASP A 1 79 ? -4.263 1.738 -2.189 1.00 98.38 79 ASP A C 1
ATOM 591 O O . ASP A 1 79 ? -3.241 2.085 -1.599 1.00 98.38 79 ASP A O 1
ATOM 595 N N . ILE A 1 80 ? -4.287 1.578 -3.512 1.00 98.19 80 ILE A N 1
ATOM 596 C CA . ILE A 1 80 ? -3.083 1.519 -4.344 1.00 98.19 80 ILE A CA 1
ATOM 597 C C . ILE A 1 80 ? -2.972 2.779 -5.199 1.00 98.19 80 ILE A C 1
ATOM 599 O O . ILE A 1 80 ? -3.883 3.129 -5.950 1.00 98.19 80 ILE A O 1
ATOM 603 N N . HIS A 1 81 ? -1.816 3.436 -5.126 1.00 98.00 81 HIS A N 1
ATOM 604 C CA . HIS A 1 81 ? -1.544 4.655 -5.876 1.00 98.00 81 HIS A CA 1
ATOM 605 C C . HIS A 1 81 ? -1.445 4.413 -7.395 1.00 98.00 81 HIS A C 1
ATOM 607 O O . HIS A 1 81 ? -1.022 3.354 -7.870 1.00 98.00 81 HIS A O 1
ATOM 613 N N . GLY A 1 82 ? -1.774 5.443 -8.179 1.00 95.38 82 GLY A N 1
ATOM 614 C CA . GLY A 1 82 ? -1.538 5.462 -9.627 1.00 95.38 82 GLY A CA 1
ATOM 615 C C . GLY A 1 82 ? -0.064 5.668 -10.006 1.00 95.38 82 GLY A C 1
ATOM 616 O O . GLY A 1 82 ? 0.779 5.967 -9.164 1.00 95.38 82 GLY A O 1
ATOM 617 N N . ASN A 1 83 ? 0.264 5.551 -11.296 1.00 94.38 83 ASN A N 1
ATOM 618 C CA . ASN A 1 83 ? 1.635 5.750 -11.784 1.00 94.38 83 ASN A CA 1
ATOM 619 C C . ASN A 1 83 ? 2.193 7.128 -11.377 1.00 94.38 83 ASN A C 1
ATOM 621 O O . ASN A 1 83 ? 1.469 8.120 -11.436 1.00 94.38 83 ASN A O 1
ATOM 625 N N . THR A 1 84 ? 3.484 7.193 -11.046 1.00 95.69 84 THR A N 1
ATOM 626 C CA . THR A 1 84 ? 4.249 8.372 -10.583 1.00 95.69 84 THR A CA 1
ATOM 627 C C . THR A 1 84 ? 3.947 8.875 -9.168 1.00 95.69 84 THR A C 1
ATOM 629 O O . THR A 1 84 ? 4.710 9.696 -8.659 1.00 95.69 84 THR A O 1
ATOM 632 N N . LEU A 1 85 ? 2.897 8.367 -8.517 1.00 97.94 85 LEU A N 1
ATOM 633 C CA . LEU A 1 85 ? 2.514 8.734 -7.150 1.00 97.94 85 LEU A CA 1
ATOM 634 C C . LEU A 1 85 ? 3.171 7.823 -6.104 1.00 97.94 85 LEU A C 1
ATOM 636 O O . LEU A 1 85 ? 3.719 6.774 -6.440 1.00 97.94 85 LEU A O 1
ATOM 640 N N . THR A 1 86 ? 3.102 8.229 -4.838 1.00 98.69 86 THR A N 1
ATOM 641 C CA . THR A 1 86 ? 3.537 7.424 -3.686 1.00 98.69 86 THR A CA 1
ATOM 642 C C . THR A 1 86 ? 2.352 6.903 -2.868 1.00 98.69 86 THR A C 1
ATOM 644 O O . THR A 1 86 ? 1.217 7.360 -3.040 1.00 98.69 86 THR A O 1
ATOM 647 N N . MET A 1 87 ? 2.610 5.961 -1.958 1.00 98.44 87 MET A N 1
ATOM 648 C CA . MET A 1 87 ? 1.637 5.467 -0.981 1.00 98.44 87 MET A CA 1
ATOM 649 C C . MET A 1 87 ? 1.076 6.599 -0.108 1.00 98.44 87 MET A C 1
ATOM 651 O O . MET A 1 87 ? -0.127 6.640 0.129 1.00 98.44 87 MET A O 1
ATOM 655 N N . GLU A 1 88 ? 1.903 7.581 0.266 1.00 98.50 88 GLU A N 1
ATOM 656 C CA . GLU A 1 88 ? 1.463 8.766 1.011 1.00 98.50 88 GLU A CA 1
ATOM 657 C C . GLU A 1 88 ? 0.555 9.655 0.159 1.00 98.50 88 GLU A C 1
ATOM 659 O O . GLU A 1 88 ? -0.473 10.120 0.637 1.00 98.50 88 GLU A O 1
ATOM 664 N N . ASN A 1 89 ? 0.873 9.852 -1.130 1.00 98.62 89 ASN A N 1
ATOM 665 C CA . ASN A 1 89 ? -0.000 10.628 -2.016 1.00 98.62 89 ASN A CA 1
ATOM 666 C C . ASN A 1 89 ? -1.385 9.992 -2.160 1.00 98.62 89 ASN A C 1
ATOM 668 O O . ASN A 1 89 ? -2.377 10.713 -2.257 1.00 98.62 89 ASN A O 1
ATOM 672 N N . GLN A 1 90 ? -1.452 8.660 -2.211 1.00 98.69 90 GLN A N 1
ATOM 673 C CA . GLN A 1 90 ? -2.723 7.952 -2.294 1.00 98.69 90 GLN A CA 1
ATOM 674 C C . GLN A 1 90 ? -3.490 8.019 -0.977 1.00 98.69 90 GLN A C 1
ATOM 676 O O . GLN A 1 90 ? -4.679 8.323 -1.008 1.00 98.69 90 GLN A O 1
ATOM 681 N N . ARG A 1 91 ? -2.809 7.818 0.155 1.00 98.31 91 ARG A N 1
ATOM 682 C CA . ARG A 1 91 ? -3.391 7.971 1.490 1.00 98.31 91 ARG A CA 1
ATOM 683 C C . ARG A 1 91 ? -4.000 9.359 1.690 1.00 98.31 91 ARG A C 1
ATOM 685 O O . ARG A 1 91 ? -5.174 9.461 2.032 1.00 98.31 91 ARG A O 1
ATOM 692 N N . ASP A 1 92 ? -3.251 10.412 1.368 1.00 98.06 92 ASP A N 1
ATOM 693 C CA . ASP A 1 92 ? -3.722 11.800 1.458 1.00 98.06 92 ASP A CA 1
ATOM 694 C C . ASP A 1 92 ? -4.925 12.073 0.537 1.00 98.06 92 ASP A C 1
ATOM 696 O O . ASP A 1 92 ? -5.824 12.853 0.868 1.00 98.06 92 ASP A O 1
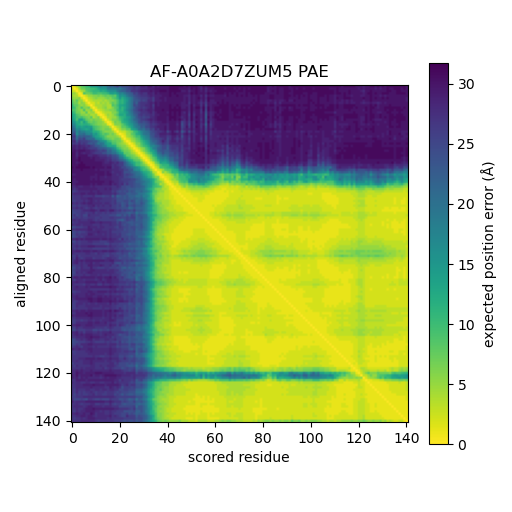ATOM 700 N N . LEU A 1 93 ? -4.940 11.458 -0.651 1.00 98.06 93 LEU A N 1
ATOM 701 C CA . LEU A 1 93 ? -6.008 11.633 -1.633 1.00 98.06 93 LEU A CA 1
ATOM 702 C C . LEU A 1 93 ? -7.305 10.948 -1.197 1.00 98.06 93 LEU A C 1
ATOM 704 O O . LEU A 1 93 ? -8.387 11.501 -1.406 1.00 98.06 93 LEU A O 1
ATOM 708 N N . SER A 1 94 ? -7.202 9.732 -0.669 1.00 97.19 94 SER A N 1
ATOM 709 C CA . SER A 1 94 ? -8.350 8.872 -0.409 1.00 97.19 94 SER A CA 1
ATOM 710 C C . SER A 1 94 ? -8.950 9.055 0.980 1.00 97.19 94 SER A C 1
ATOM 712 O O . SER A 1 94 ? -10.156 8.855 1.125 1.00 97.19 94 SER A O 1
ATOM 714 N N . GLN A 1 95 ? -8.135 9.449 1.968 1.00 96.81 95 GLN A N 1
ATOM 715 C CA . GLN A 1 95 ? -8.523 9.569 3.381 1.00 96.81 95 GLN A CA 1
ATOM 716 C C . GLN A 1 95 ? -9.129 8.268 3.931 1.00 96.81 95 GLN A C 1
ATOM 718 O O . GLN A 1 95 ? -10.066 8.268 4.734 1.00 96.81 95 GLN A O 1
ATOM 723 N N . PHE A 1 96 ? -8.623 7.120 3.465 1.00 97.88 96 PHE A N 1
ATOM 724 C CA . PHE A 1 96 ? -9.086 5.819 3.952 1.00 97.88 96 PHE A CA 1
ATOM 725 C C . PHE A 1 96 ? -8.730 5.563 5.422 1.00 97.88 96 PHE A C 1
ATOM 727 O O . PHE A 1 96 ? -9.335 4.678 6.015 1.00 97.88 96 PHE A O 1
ATOM 734 N N . ASP A 1 97 ? -7.815 6.324 6.023 1.00 96.56 97 ASP A N 1
ATOM 735 C CA . ASP A 1 97 ? -7.554 6.306 7.464 1.00 96.56 97 ASP A CA 1
ATOM 736 C C . ASP A 1 97 ? -8.738 6.846 8.280 1.00 96.56 97 ASP A C 1
ATOM 738 O O . ASP A 1 97 ? -9.173 6.179 9.218 1.00 96.56 97 ASP A O 1
ATOM 742 N N . ASP A 1 98 ? -9.345 7.966 7.881 1.00 97.19 98 ASP A N 1
ATOM 743 C CA . ASP A 1 98 ? -10.572 8.464 8.525 1.00 97.19 98 ASP A CA 1
ATOM 744 C C . ASP A 1 98 ? -11.728 7.456 8.369 1.00 97.19 98 ASP A C 1
ATOM 746 O O . ASP A 1 98 ? -12.434 7.135 9.328 1.00 97.19 98 ASP A O 1
ATOM 750 N N . ILE A 1 99 ? -11.888 6.880 7.170 1.00 96.19 99 ILE A N 1
ATOM 751 C CA . ILE A 1 99 ? -12.913 5.856 6.901 1.00 96.19 99 ILE A CA 1
ATOM 752 C C . ILE A 1 99 ? -12.660 4.592 7.738 1.00 96.19 99 ILE A C 1
ATOM 754 O O . ILE A 1 99 ? -13.608 4.010 8.275 1.00 96.19 99 ILE A O 1
ATOM 758 N N . ALA A 1 100 ? -11.405 4.155 7.853 1.00 97.44 100 ALA A N 1
ATOM 759 C CA . ALA A 1 100 ? -10.997 3.021 8.674 1.00 97.44 100 ALA A CA 1
ATOM 760 C C . ALA A 1 100 ? -11.331 3.260 10.152 1.00 97.44 100 ALA A C 1
ATOM 762 O O . ALA A 1 100 ? -11.960 2.402 10.774 1.00 97.44 100 ALA A O 1
ATOM 763 N N . GLU A 1 101 ? -11.001 4.439 10.689 1.00 97.56 101 GLU A N 1
ATOM 764 C CA . GLU A 1 101 ? -11.302 4.818 12.074 1.00 97.56 101 GLU A CA 1
ATOM 765 C C . GLU A 1 101 ? -12.808 4.867 12.351 1.00 97.56 101 GLU A C 1
ATOM 767 O O . GLU A 1 101 ? -13.260 4.416 13.402 1.00 97.56 101 GLU A O 1
ATOM 772 N N . GLU A 1 102 ? -13.624 5.324 11.404 1.00 97.25 102 GLU A N 1
ATOM 773 C CA . GLU A 1 102 ? -15.081 5.355 11.574 1.00 97.25 102 GLU A CA 1
ATOM 774 C C . GLU A 1 102 ? -15.744 3.968 11.507 1.00 97.25 102 GLU A C 1
ATOM 776 O O . GLU A 1 102 ? -16.804 3.765 12.107 1.00 97.25 102 GLU A O 1
ATOM 781 N N . ASN A 1 103 ? -15.153 3.015 10.777 1.00 96.56 103 ASN A N 1
ATOM 782 C CA . ASN A 1 103 ? -15.804 1.743 10.432 1.00 96.56 103 ASN A CA 1
ATOM 783 C C . ASN A 1 103 ? -15.129 0.497 11.031 1.00 96.56 103 ASN A C 1
ATOM 785 O O . ASN A 1 103 ? -15.670 -0.601 10.890 1.00 96.56 103 ASN A O 1
ATOM 789 N N . GLY A 1 104 ? -13.982 0.640 11.699 1.00 96.06 104 GLY A N 1
ATOM 790 C CA . GLY A 1 104 ? -13.265 -0.466 12.340 1.00 96.06 104 GLY A CA 1
ATOM 791 C C . GLY A 1 104 ? -12.628 -1.449 11.352 1.00 96.06 104 GLY A C 1
ATOM 792 O O . GLY A 1 104 ? -12.560 -2.645 11.638 1.00 96.06 104 GLY A O 1
ATOM 793 N N . GLY A 1 105 ? -12.203 -0.966 10.181 1.00 96.44 105 GLY A N 1
ATOM 794 C CA . GLY A 1 105 ? -11.466 -1.744 9.177 1.00 96.44 105 GLY A CA 1
ATOM 795 C C . GLY A 1 105 ? -9.998 -1.336 9.104 1.00 96.44 105 GLY A C 1
ATOM 796 O O . GLY A 1 105 ? -9.667 -0.198 9.404 1.00 96.44 105 GLY A O 1
ATOM 797 N N . VAL A 1 106 ? -9.117 -2.243 8.688 1.00 97.50 106 VAL A N 1
ATOM 798 C CA . VAL A 1 106 ? -7.693 -1.937 8.470 1.00 97.50 106 VAL A CA 1
ATOM 799 C C . VAL A 1 106 ? -7.511 -1.373 7.063 1.00 97.50 106 VAL A C 1
ATOM 801 O O . VAL A 1 106 ? -8.106 -1.877 6.108 1.00 97.50 106 VAL A O 1
ATOM 804 N N . ALA A 1 107 ? -6.671 -0.351 6.921 1.00 98.31 107 ALA A N 1
ATOM 805 C CA . ALA A 1 107 ? -6.297 0.211 5.627 1.00 98.31 107 ALA A CA 1
ATOM 806 C C . ALA A 1 107 ? -4.793 0.041 5.385 1.00 98.31 107 ALA A C 1
ATOM 808 O O . ALA A 1 107 ? -3.977 0.231 6.288 1.00 98.31 107 ALA A O 1
ATOM 809 N N . VAL A 1 108 ? -4.432 -0.348 4.162 1.00 98.62 108 VAL A N 1
ATOM 810 C CA . VAL A 1 108 ? -3.051 -0.593 3.745 1.00 98.62 108 VAL A CA 1
ATOM 811 C C . VAL A 1 108 ? -2.775 0.100 2.417 1.00 98.62 108 VAL A C 1
ATOM 813 O O . VAL A 1 108 ? -3.545 -0.048 1.467 1.00 98.62 108 VAL A O 1
ATOM 816 N N . TRP A 1 109 ? -1.641 0.801 2.333 1.00 98.75 109 TRP A N 1
ATOM 817 C CA . TRP A 1 109 ? -1.189 1.515 1.135 1.00 98.75 109 TRP A CA 1
ATOM 818 C C . TRP A 1 109 ? 0.165 0.987 0.656 1.00 98.75 109 TRP A C 1
ATOM 820 O O . TRP A 1 109 ? 1.210 1.417 1.153 1.00 98.75 109 TRP A O 1
ATOM 830 N N . PRO A 1 110 ? 0.176 0.049 -0.303 1.00 98.69 110 PRO A N 1
ATOM 831 C CA . PRO A 1 110 ? 1.402 -0.462 -0.901 1.00 98.69 110 PRO A CA 1
ATOM 832 C C . PRO A 1 110 ? 2.162 0.565 -1.742 1.00 98.69 110 PRO A C 1
ATOM 834 O O . PRO A 1 110 ? 1.555 1.331 -2.491 1.00 98.69 110 PRO A O 1
ATOM 837 N N . GLN A 1 111 ? 3.499 0.527 -1.681 1.00 98.75 111 GLN A N 1
ATOM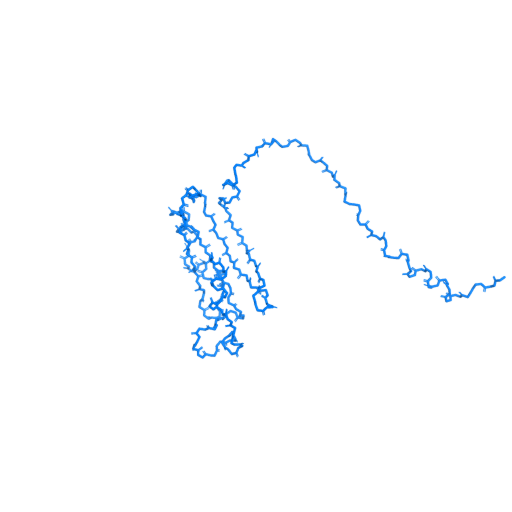 838 C CA . GLN A 1 111 ? 4.372 1.320 -2.547 1.00 98.75 111 GLN A CA 1
ATOM 839 C C . GLN A 1 111 ? 4.859 0.507 -3.760 1.00 98.75 111 GLN A C 1
ATOM 841 O O . GLN A 1 111 ? 5.529 -0.528 -3.646 1.00 98.75 111 GLN A O 1
ATOM 846 N N . GLY A 1 112 ? 4.553 1.012 -4.955 1.00 97.62 112 GLY A N 1
ATOM 847 C CA . GLY A 1 112 ? 5.061 0.492 -6.221 1.00 97.62 112 GLY A CA 1
ATOM 848 C C . GLY A 1 112 ? 6.543 0.821 -6.416 1.00 97.62 112 GLY A C 1
ATOM 849 O O . GLY A 1 112 ? 7.017 1.871 -5.967 1.00 97.62 112 GLY A O 1
ATOM 850 N N . TYR A 1 113 ? 7.282 -0.052 -7.104 1.00 97.56 113 TYR A N 1
ATOM 851 C CA . TYR A 1 113 ? 8.688 0.202 -7.429 1.00 97.56 113 TYR A CA 1
ATOM 852 C C . TYR A 1 113 ? 8.815 1.350 -8.436 1.00 97.56 113 TYR A C 1
ATOM 854 O O . TYR A 1 113 ? 8.114 1.377 -9.452 1.00 97.56 113 TYR A O 1
ATOM 862 N N . ASP A 1 114 ? 9.710 2.300 -8.150 1.00 96.94 114 ASP A N 1
ATOM 863 C CA . ASP A 1 114 ? 9.880 3.529 -8.940 1.00 96.94 114 ASP A CA 1
ATOM 864 C C . ASP A 1 114 ? 8.536 4.252 -9.178 1.00 96.94 114 ASP A C 1
ATOM 866 O O . ASP A 1 114 ? 8.206 4.684 -10.282 1.00 96.94 114 ASP A O 1
ATOM 870 N N . ASN A 1 115 ? 7.703 4.302 -8.128 1.00 97.69 115 ASN A N 1
ATOM 871 C CA . ASN A 1 115 ? 6.346 4.861 -8.141 1.00 97.69 115 ASN A CA 1
ATOM 872 C C . ASN A 1 115 ? 5.441 4.261 -9.228 1.00 97.69 115 ASN A C 1
ATOM 874 O O . ASN A 1 115 ? 4.593 4.941 -9.815 1.00 97.69 115 ASN A O 1
ATOM 878 N N . SER A 1 116 ? 5.617 2.975 -9.516 1.00 97.19 116 SER A N 1
ATOM 879 C CA . SER A 1 116 ? 4.939 2.316 -10.620 1.00 97.19 116 SER A CA 1
ATOM 880 C C . SER A 1 116 ? 4.640 0.846 -10.326 1.00 97.19 116 SER A C 1
ATOM 882 O O . SER A 1 116 ? 5.180 0.256 -9.392 1.00 97.19 116 SER A O 1
ATOM 884 N N . TRP A 1 117 ? 3.762 0.264 -11.144 1.00 96.69 117 TRP A N 1
ATOM 885 C CA . TRP A 1 117 ? 3.311 -1.121 -11.022 1.00 96.69 117 TRP A CA 1
ATOM 886 C C . TRP A 1 117 ? 3.462 -1.849 -12.352 1.00 96.69 117 TRP A C 1
ATOM 888 O O . TRP A 1 117 ? 3.220 -1.270 -13.420 1.00 96.69 117 TRP A O 1
ATOM 898 N N . ASN A 1 118 ? 3.775 -3.137 -12.301 1.00 96.31 118 ASN A N 1
ATOM 899 C CA . ASN A 1 118 ? 3.564 -4.055 -13.401 1.00 96.31 118 ASN A CA 1
ATOM 900 C C . ASN A 1 118 ? 2.064 -4.360 -13.530 1.00 96.31 118 ASN A C 1
ATOM 902 O O . ASN A 1 118 ? 1.543 -5.352 -13.027 1.00 96.31 118 ASN A O 1
ATOM 906 N N . SER A 1 119 ? 1.359 -3.468 -14.221 1.00 90.44 119 SER A N 1
ATOM 907 C CA . SER A 1 119 ? -0.089 -3.555 -14.454 1.00 90.44 119 SER A CA 1
ATOM 908 C C . SER A 1 119 ? -0.464 -4.380 -15.695 1.00 90.44 119 SER A C 1
ATOM 910 O O . SER A 1 119 ? -1.617 -4.370 -16.125 1.00 90.44 119 SER A O 1
ATOM 912 N N . GLY A 1 120 ? 0.502 -5.064 -16.323 1.00 86.31 120 GLY A N 1
ATOM 913 C CA . GLY A 1 120 ? 0.298 -5.824 -17.563 1.00 86.31 120 GLY A CA 1
ATOM 914 C C . GLY A 1 120 ? 0.075 -4.968 -18.820 1.00 86.31 120 GLY A C 1
ATOM 915 O O . GLY A 1 120 ? 0.016 -5.508 -19.926 1.00 86.31 120 GLY A O 1
ATOM 916 N N . TYR A 1 121 ? -0.016 -3.642 -18.678 1.00 75.88 121 TYR A N 1
ATOM 917 C CA . TYR A 1 121 ? 0.011 -2.678 -19.774 1.00 75.88 121 TYR A CA 1
ATOM 918 C C . TYR A 1 121 ? 1.337 -1.902 -19.776 1.00 75.88 121 TYR A C 1
ATOM 920 O O . TYR A 1 121 ? 2.053 -1.848 -18.781 1.00 75.88 121 TYR A O 1
ATOM 928 N N . CYS A 1 122 ? 1.685 -1.353 -20.937 1.00 73.44 122 CYS A N 1
ATOM 929 C CA . CYS A 1 122 ? 3.005 -0.807 -21.235 1.00 73.44 122 CYS A CA 1
ATOM 930 C C . CYS A 1 122 ? 3.514 0.286 -20.274 1.00 73.44 122 CYS A C 1
ATOM 932 O O . CYS A 1 122 ? 2.763 1.146 -19.815 1.00 73.44 122 CY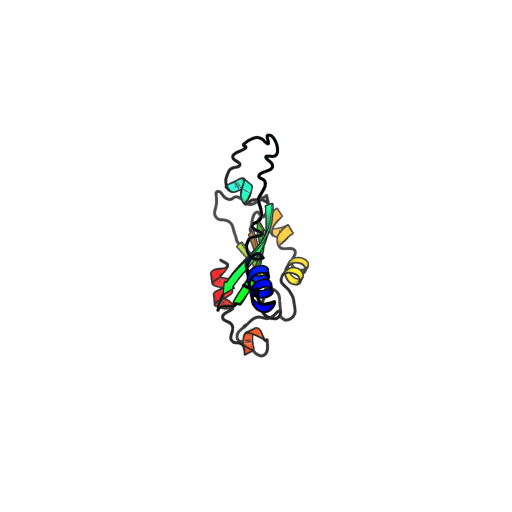S A O 1
ATOM 934 N N . CYS A 1 123 ? 4.849 0.289 -20.184 1.00 79.06 123 CYS A N 1
ATOM 935 C CA . CYS A 1 123 ? 5.787 1.407 -20.022 1.00 79.06 123 CYS A CA 1
ATOM 936 C C . CYS A 1 123 ? 5.996 2.043 -18.637 1.00 79.06 123 CYS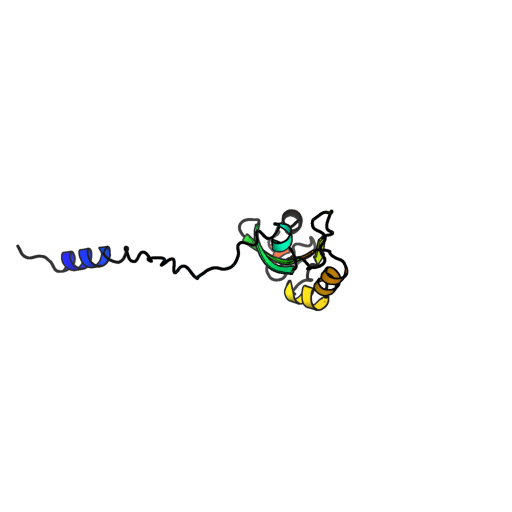 A C 1
ATOM 938 O O . CYS A 1 123 ? 6.608 3.106 -18.545 1.00 79.06 123 CYS A O 1
ATOM 940 N N . SER A 1 124 ? 5.555 1.404 -17.558 1.00 91.88 124 SER A N 1
ATOM 941 C CA . SER A 1 124 ? 6.103 1.679 -16.224 1.00 91.88 124 SER A CA 1
ATOM 942 C C . SER A 1 124 ? 7.451 0.982 -16.031 1.00 91.88 124 SER A C 1
ATOM 944 O O . SER A 1 124 ? 7.654 -0.109 -16.563 1.00 91.88 124 SER A O 1
ATOM 946 N N . THR A 1 125 ? 8.335 1.543 -15.204 1.00 95.25 125 THR A N 1
ATOM 947 C CA . THR A 1 125 ? 9.601 0.897 -14.815 1.00 95.25 125 THR A CA 1
ATOM 948 C C . THR A 1 125 ? 9.363 -0.511 -14.257 1.00 95.25 125 THR A C 1
ATOM 950 O O . THR A 1 125 ? 9.990 -1.470 -14.705 1.00 95.25 125 THR A O 1
ATOM 953 N N . ALA A 1 126 ? 8.392 -0.673 -13.351 1.00 96.12 126 ALA A N 1
ATOM 954 C CA . ALA A 1 126 ? 8.026 -1.980 -12.800 1.00 96.12 126 ALA A CA 1
ATOM 955 C C . ALA A 1 126 ? 7.516 -2.963 -13.874 1.00 96.12 126 ALA A C 1
ATOM 957 O O . ALA A 1 126 ? 7.828 -4.154 -13.826 1.00 96.12 126 ALA A O 1
ATOM 958 N N . GLY A 1 127 ? 6.774 -2.470 -14.874 1.00 95.38 127 GLY A N 1
ATOM 959 C CA . GLY A 1 127 ? 6.308 -3.268 -16.009 1.00 95.38 127 GLY A CA 1
ATOM 960 C C . GLY A 1 127 ? 7.437 -3.691 -16.952 1.00 95.38 127 GLY A C 1
ATOM 961 O O . GLY A 1 127 ? 7.477 -4.843 -17.381 1.00 95.38 127 GLY A O 1
ATOM 962 N N . GLU A 1 128 ? 8.386 -2.798 -17.241 1.00 94.38 128 GLU A N 1
ATOM 963 C CA . GLU A 1 128 ? 9.578 -3.100 -18.050 1.00 94.38 128 GLU A CA 1
ATOM 964 C C . GLU A 1 128 ? 10.496 -4.119 -17.366 1.00 94.38 128 GLU A C 1
ATOM 966 O O . GLU A 1 128 ? 11.047 -4.999 -18.028 1.00 94.38 128 GLU A O 1
ATOM 971 N N . MET A 1 129 ? 10.607 -4.041 -16.039 1.00 95.06 129 MET A N 1
ATOM 972 C CA . MET A 1 129 ? 11.331 -5.009 -15.211 1.00 95.06 129 MET A CA 1
ATOM 973 C C . MET A 1 129 ? 10.565 -6.317 -14.985 1.00 95.06 129 MET A C 1
ATOM 975 O O . MET A 1 129 ? 11.132 -7.257 -14.435 1.00 95.06 129 MET A O 1
ATOM 979 N N . GLN A 1 130 ? 9.304 -6.393 -15.421 1.00 94.94 130 GLN A N 1
ATOM 980 C CA . GLN A 1 130 ? 8.426 -7.551 -15.246 1.00 94.94 130 GLN A CA 1
ATOM 981 C C . GLN A 1 130 ? 8.267 -7.987 -13.779 1.00 94.94 130 GLN A C 1
ATOM 983 O O . GLN A 1 130 ? 8.137 -9.180 -13.510 1.00 94.94 130 GLN A O 1
ATOM 988 N N . LEU A 1 131 ? 8.253 -7.035 -12.838 1.00 96.56 131 LEU A N 1
ATOM 989 C CA . LEU A 1 131 ? 8.122 -7.332 -11.406 1.00 96.56 131 LEU A CA 1
ATOM 990 C C . LEU A 1 131 ? 6.804 -8.054 -11.108 1.00 96.56 131 LEU A C 1
ATOM 992 O O . LEU A 1 131 ? 5.759 -7.712 -11.673 1.00 96.56 131 LEU A O 1
ATOM 996 N N . ASN A 1 132 ? 6.815 -9.033 -10.206 1.00 97.31 132 ASN A N 1
ATOM 997 C CA . ASN A 1 132 ? 5.612 -9.758 -9.809 1.00 97.31 132 ASN A CA 1
ATOM 998 C C . ASN A 1 132 ? 4.812 -8.976 -8.758 1.00 97.31 132 ASN A C 1
ATOM 1000 O O . ASN A 1 132 ? 4.681 -9.393 -7.607 1.00 97.31 132 ASN A O 1
ATOM 1004 N N . ASP A 1 133 ? 4.253 -7.833 -9.149 1.00 97.31 133 ASP A N 1
ATOM 1005 C CA . ASP A 1 133 ? 3.486 -6.995 -8.225 1.00 97.31 133 ASP A CA 1
ATOM 1006 C C . ASP A 1 133 ? 2.158 -7.639 -7.804 1.00 97.31 133 ASP A C 1
ATOM 1008 O O . ASP A 1 133 ? 1.683 -7.391 -6.704 1.00 97.31 133 ASP A O 1
ATOM 1012 N N . THR A 1 134 ? 1.571 -8.524 -8.620 1.00 96.56 134 THR A N 1
ATOM 1013 C CA . THR A 1 134 ? 0.409 -9.313 -8.169 1.00 96.56 134 THR A CA 1
ATOM 1014 C C . THR A 1 134 ? 0.796 -10.256 -7.030 1.00 96.56 134 THR A C 1
ATOM 1016 O O . THR A 1 134 ? 0.044 -10.383 -6.070 1.00 96.56 134 THR A O 1
ATOM 1019 N N . GLY A 1 135 ? 1.973 -10.883 -7.113 1.00 97.50 135 GLY A N 1
ATOM 1020 C CA . GLY A 1 135 ? 2.536 -11.681 -6.027 1.00 97.50 135 GLY A CA 1
ATOM 1021 C C . GLY A 1 135 ? 2.760 -10.854 -4.766 1.00 97.50 135 GLY A C 1
ATOM 1022 O O . GLY A 1 135 ? 2.312 -11.271 -3.709 1.00 97.50 135 GLY A O 1
ATOM 1023 N N . LEU A 1 136 ? 3.336 -9.652 -4.893 1.00 98.06 136 LEU A N 1
ATOM 1024 C CA . LEU A 1 136 ? 3.517 -8.752 -3.751 1.00 98.06 136 LEU A CA 1
ATOM 1025 C C . LEU A 1 136 ? 2.187 -8.464 -3.043 1.00 98.06 136 LEU A C 1
ATOM 1027 O O . LEU A 1 136 ? 2.096 -8.603 -1.831 1.00 98.06 136 LEU A O 1
ATOM 1031 N N . ILE A 1 137 ? 1.147 -8.080 -3.791 1.00 97.88 137 ILE A N 1
ATOM 1032 C CA . ILE A 1 137 ? -0.161 -7.765 -3.196 1.00 97.88 137 ILE A CA 1
ATOM 1033 C C . ILE A 1 137 ? -0.770 -8.989 -2.501 1.00 97.88 137 ILE A C 1
ATOM 1035 O O . ILE A 1 137 ? -1.401 -8.838 -1.460 1.00 97.88 137 ILE A O 1
ATOM 1039 N N . LEU A 1 138 ? -0.576 -10.190 -3.050 1.00 97.69 138 LEU A N 1
ATOM 1040 C CA . LEU A 1 138 ? -1.039 -11.430 -2.425 1.00 97.69 138 LEU A CA 1
ATOM 1041 C C . LEU A 1 138 ? -0.243 -11.816 -1.171 1.00 97.69 138 LEU A C 1
ATOM 1043 O O . LEU A 1 138 ? -0.788 -12.535 -0.348 1.00 97.69 138 LEU A O 1
ATOM 1047 N N . GLU A 1 139 ? 1.011 -11.384 -1.034 1.00 97.56 139 GLU A N 1
ATOM 1048 C CA . GLU A 1 139 ? 1.835 -11.647 0.155 1.00 97.56 139 GLU A CA 1
ATOM 1049 C C . GLU A 1 139 ? 1.593 -10.641 1.292 1.00 97.56 139 GLU A C 1
ATOM 1051 O O . GLU A 1 139 ? 1.845 -10.962 2.451 1.00 97.56 139 GLU A O 1
ATOM 1056 N N . ILE A 1 140 ? 1.087 -9.443 0.977 1.00 97.31 140 ILE A N 1
ATOM 1057 C CA . ILE A 1 140 ? 0.695 -8.428 1.971 1.00 97.31 140 ILE A CA 1
ATOM 1058 C C . ILE A 1 140 ? -0.568 -8.842 2.753 1.00 97.31 140 ILE A C 1
ATOM 1060 O O . ILE A 1 140 ? -0.740 -8.414 3.895 1.00 97.31 140 ILE A O 1
ATOM 1064 N N . VAL A 1 141 ? -1.459 -9.627 2.136 1.00 92.56 141 VAL A N 1
ATOM 1065 C CA . VAL A 1 141 ? -2.756 -10.067 2.697 1.00 92.56 141 VAL A CA 1
ATOM 1066 C C . VAL A 1 141 ? -2.619 -11.397 3.425 1.00 92.56 141 VAL A C 1
ATOM 1068 O O . VAL A 1 141 ? -3.195 -11.509 4.530 1.00 92.56 141 VAL A O 1
#

Secondary structure (DSSP, 8-state):
----HHHHHHHHSSSSS--------------------HHHHHTTEEEEEEEEETTEEEEEEEEE-TT--TTSPPPEEE--PPTT--HHHHHHHH-HHHHHHHHT-EEEEEPPBTTB---SSS--HHHHTT--HHHHHHHH-

Nearest PDB structures (foldseek):
  8jh9-assembly1_A  TM=7.214E-01  e=1.473E-04  Sodiomyces alcalophilus
  9byu-assembly1_A  TM=7.248E-01  e=1.571E-04  Lihuaxuella thermophila
  6jzl-assembly1_A  TM=6.799E-01  e=5.688E-04  Shewanella frigidimarina
  7z2v-assembly1_B  TM=6.372E-01  e=1.331E-02  Lentilactobacillus buchneri
  6rky-assembly2_D  TM=7.066E-01  e=1.861E-01  metagenome

Solvent-accessible surface area 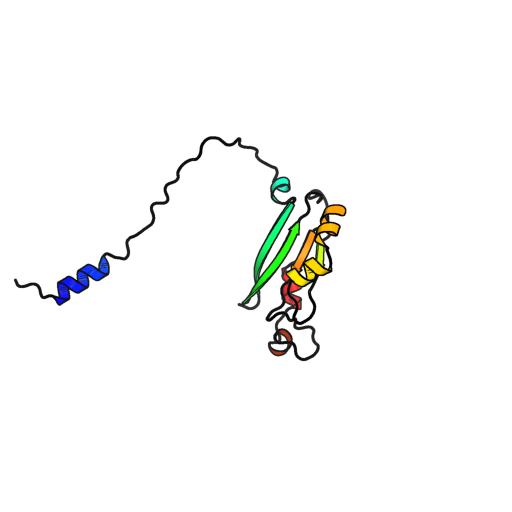(backbone atoms only — not comparable to full-atom values): 8609 Å² total; per-residue (Å²): 136,87,83,55,74,69,61,58,55,59,59,63,69,68,68,73,84,72,83,71,81,81,80,76,85,75,81,76,82,87,74,82,89,70,83,66,54,77,64,68,72,55,44,57,38,74,49,78,50,75,44,79,54,94,94,33,85,42,43,27,41,40,37,30,22,69,56,44,55,84,93,51,93,65,56,75,45,82,50,74,44,58,78,78,38,44,27,64,59,34,46,72,72,66,44,48,64,63,53,14,42,76,68,23,23,36,32,33,21,50,47,46,54,90,26,14,54,36,74,89,52,88,84,30,69,21,30,74,69,61,47,64,49,66,58,51,58,62,69,76,106

Radius of gyration: 24.88 Å; Cα contacts (8 Å, |Δi|>4): 197; chains: 1; bounding box: 83×24×60 Å

Sequence (141 aa):
MRTSPAVFCSLLLLSMTLSGCVSQDEGLPGGTTGEGSVDEVFEGLDYVECMNHEEMERCWNVFVPKTVNLSADVPLVLDIHGNTLTMENQRDLSQFDDIAEENGGVAVWPQGYDNSWNSGYCCSTAGEMQLNDTGLILEIV